Protein AF-L8GBB5-F1 (afdb_monomer_lite)

Radius of gyration: 52.65 Å; chains: 1; bounding box: 108×66×139 Å

Organism: Pseudogymnoascus destructans (strain ATCC MYA-4855 / 20631-21) (NCBI:txid658429)

pLDDT: mean 83.65, std 15.74, range [39.78, 98.44]

Foldseek 3Di:
DDDDDDDDDDDDDDDPDLVSVVVVLVVVVVPQPPPDDPVRSVVVVVVSVVVNVVSVVVVVVVVVVVVVVVVVVVVVVVVVVVVVCVPPDDDPDPVVVVVVVVVVVVVVVVVVVVVVVVVVVVVVVVVVVVVVVVVVVVVVVLVVLVVLVVVCVVVVHDDDPVSPDPVVVVVPPDD

Sequence (175 aa):
MPIPTLPIRVSTPKPTTFRGVEEGLQHWKQRVPEGFSSPSKQSYRNWLTGTEEVVVAGQLQELDLRTVRRQVEESKKRASRSRARLQFGGELSADRAHELRAEKADCLAQKLQAKEARIAHQAINRARKQLRRAGIEARKQERLRKKRVAFYTNASLPIPLEWEDPEASESEGEE

Structure (mmCIF, N/CA/C/O backbone):
data_AF-L8GBB5-F1
#
_entry.id   AF-L8GBB5-F1
#
loop_
_atom_site.group_PDB
_atom_site.id
_atom_site.type_symbol
_atom_site.label_atom_id
_atom_site.label_alt_id
_atom_site.label_comp_id
_atom_site.label_asym_id
_atom_site.label_entity_id
_atom_site.label_seq_id
_atom_site.pdbx_PDB_ins_code
_atom_site.Cartn_x
_atom_site.Cartn_y
_atom_site.Cartn_z
_atom_site.occupancy
_atom_site.B_iso_or_equiv
_atom_site.auth_seq_id
_atom_site.auth_comp_id
_atom_site.auth_asym_id
_atom_site.auth_atom_id
_atom_site.pdbx_PDB_model_num
ATOM 1 N N . MET A 1 1 ? -60.473 20.574 76.089 1.00 46.94 1 MET A N 1
ATOM 2 C CA . MET A 1 1 ? -59.373 21.310 75.430 1.00 46.94 1 MET A CA 1
ATOM 3 C C . MET A 1 1 ? -58.773 20.408 74.356 1.00 46.94 1 MET A C 1
ATOM 5 O O . MET A 1 1 ? -58.173 19.410 74.738 1.00 46.94 1 MET A O 1
ATOM 9 N N . PRO A 1 2 ? -58.984 20.654 73.050 1.00 43.25 2 PRO A N 1
ATOM 10 C CA . PRO A 1 2 ? -58.319 19.878 72.008 1.00 43.25 2 PRO A CA 1
ATOM 11 C C . PRO A 1 2 ? -56.880 20.382 71.809 1.00 43.25 2 PRO A C 1
ATOM 13 O O . PRO A 1 2 ? -56.626 21.585 71.798 1.00 43.25 2 PRO A O 1
ATOM 16 N N . ILE A 1 3 ? -55.943 19.442 71.701 1.00 52.84 3 ILE A N 1
ATOM 17 C CA . ILE A 1 3 ? -54.508 19.681 71.496 1.00 52.84 3 ILE A CA 1
ATOM 18 C C . ILE A 1 3 ? -54.286 20.066 70.023 1.00 52.84 3 ILE A C 1
ATOM 20 O O . ILE A 1 3 ? -54.821 19.379 69.150 1.00 52.84 3 ILE A O 1
ATOM 24 N N . PRO A 1 4 ? -53.504 21.114 69.704 1.00 47.75 4 PRO A N 1
ATOM 25 C CA . PRO A 1 4 ? -53.211 21.457 68.320 1.00 47.75 4 PRO A CA 1
ATOM 26 C C . PRO A 1 4 ? -52.262 20.412 67.717 1.00 47.75 4 PRO A C 1
ATOM 28 O O . PRO A 1 4 ? -51.098 20.300 68.102 1.00 47.75 4 PRO A O 1
ATOM 31 N N . THR A 1 5 ? -52.764 19.623 66.768 1.00 46.84 5 THR A N 1
ATOM 32 C CA . THR A 1 5 ? -51.958 18.691 65.975 1.00 46.84 5 THR A CA 1
ATOM 33 C C . THR A 1 5 ? -51.088 19.489 65.006 1.00 46.84 5 THR A C 1
ATOM 35 O O . THR A 1 5 ? -51.593 20.116 64.076 1.00 46.84 5 THR A O 1
ATOM 38 N N . LEU A 1 6 ? -49.772 19.492 65.225 1.00 52.81 6 LEU A N 1
ATOM 39 C CA . LEU A 1 6 ? -48.822 20.077 64.280 1.00 52.81 6 LEU A CA 1
ATOM 40 C C . LEU A 1 6 ? -48.816 19.250 62.981 1.00 52.81 6 LEU A C 1
ATOM 42 O O . LEU A 1 6 ? -48.754 18.019 63.054 1.00 52.81 6 LEU A O 1
ATOM 46 N N . PRO A 1 7 ? -48.855 19.881 61.792 1.00 46.72 7 PRO A N 1
ATOM 47 C CA . PRO A 1 7 ? -48.796 19.153 60.533 1.00 46.72 7 PRO A CA 1
ATOM 48 C C . PRO A 1 7 ? -47.443 18.445 60.410 1.00 46.72 7 PRO A C 1
ATOM 50 O O . PRO A 1 7 ? -46.385 19.081 60.416 1.00 46.72 7 PRO A O 1
ATOM 53 N N . ILE A 1 8 ? -47.486 17.117 60.294 1.00 49.31 8 ILE A N 1
ATOM 54 C CA . ILE A 1 8 ? -46.324 16.270 60.019 1.00 49.31 8 ILE A CA 1
ATOM 55 C C . ILE A 1 8 ? -45.733 16.723 58.681 1.00 49.31 8 ILE A C 1
ATOM 57 O O . ILE A 1 8 ? -46.332 16.535 57.621 1.00 49.31 8 ILE A O 1
ATOM 61 N N . ARG A 1 9 ? -44.555 17.354 58.719 1.00 49.50 9 ARG A N 1
ATOM 62 C CA . ARG A 1 9 ? -43.801 17.671 57.505 1.00 49.50 9 ARG A CA 1
ATOM 63 C C . ARG A 1 9 ? -43.273 16.367 56.924 1.00 49.50 9 ARG A C 1
ATOM 65 O O . ARG A 1 9 ? -42.378 15.746 57.490 1.00 49.50 9 ARG A O 1
ATOM 72 N N . VAL A 1 10 ? -43.843 15.957 55.797 1.00 52.38 10 VAL A N 1
ATOM 73 C CA . VAL A 1 10 ? -43.364 14.816 55.017 1.00 52.38 10 VAL A CA 1
ATOM 74 C C . VAL A 1 10 ? -41.943 15.141 54.546 1.00 52.38 10 VAL A C 1
ATOM 76 O O . VAL A 1 10 ? -41.736 16.108 53.812 1.00 52.38 10 VAL A O 1
ATOM 79 N N . SER A 1 11 ? -40.953 14.389 55.028 1.00 56.38 11 SER A N 1
ATOM 80 C CA . SER A 1 11 ? -39.561 14.528 54.590 1.00 56.38 11 SER A CA 1
ATOM 81 C C . SER A 1 11 ? -39.468 14.158 53.110 1.00 56.38 11 SER A C 1
ATOM 83 O O . SER A 1 11 ? -39.954 13.100 52.707 1.00 56.38 11 SER A O 1
ATOM 85 N N . THR A 1 12 ? -38.874 15.021 52.287 1.00 60.25 12 THR A N 1
ATOM 86 C CA . THR A 1 12 ? -38.641 14.713 50.871 1.00 60.25 12 THR A CA 1
ATOM 87 C C . THR A 1 12 ? -37.728 13.487 50.759 1.00 60.25 12 THR A C 1
ATOM 89 O O . THR A 1 12 ? -36.675 13.472 51.408 1.00 60.25 12 THR A O 1
ATOM 92 N N . PRO A 1 13 ? -38.085 12.465 49.960 1.00 71.81 13 PRO A N 1
ATOM 93 C CA . PRO A 1 13 ? -37.266 11.266 49.818 1.00 71.81 13 PRO A CA 1
ATOM 94 C C . PRO A 1 13 ? -35.892 11.609 49.227 1.00 71.81 13 PRO A C 1
ATOM 96 O O . PRO A 1 13 ? -35.769 12.499 48.385 1.00 71.81 13 PRO A O 1
ATOM 99 N N . LYS A 1 14 ? -34.850 10.888 49.664 1.00 82.69 14 LYS A N 1
ATOM 100 C CA . LYS A 1 14 ? -33.489 11.057 49.142 1.00 82.69 14 LYS A CA 1
ATOM 101 C C . LYS A 1 14 ? -33.484 10.746 47.637 1.00 82.69 14 LYS A C 1
ATOM 103 O O . LYS A 1 14 ? -33.865 9.633 47.268 1.00 82.69 14 LYS A O 1
ATOM 108 N N . PRO A 1 15 ? -33.040 11.670 46.772 1.00 83.88 15 PRO A N 1
ATOM 109 C CA . PRO A 1 15 ? -32.997 11.411 45.341 1.00 83.88 15 PRO A CA 1
ATOM 110 C C . PRO A 1 15 ? -31.974 10.310 45.021 1.00 83.88 15 PRO A C 1
ATOM 112 O O . PRO A 1 15 ? -30.862 10.302 45.549 1.00 83.88 15 PRO A O 1
ATOM 115 N N . THR A 1 16 ? -32.361 9.374 44.152 1.00 85.19 16 THR A N 1
ATOM 116 C CA . THR A 1 16 ? -31.523 8.255 43.671 1.00 85.19 16 THR A CA 1
ATOM 117 C C . THR A 1 16 ? -31.107 8.406 42.208 1.00 85.19 16 THR A C 1
ATOM 119 O O . THR A 1 16 ? -30.326 7.606 41.701 1.00 85.19 16 THR A O 1
ATOM 122 N N . THR A 1 17 ? -31.618 9.430 41.524 1.00 88.19 17 THR A N 1
ATOM 123 C CA . THR A 1 17 ? -31.313 9.746 40.126 1.00 88.19 17 THR A CA 1
ATOM 124 C C . THR A 1 17 ? -30.866 11.195 40.015 1.00 88.19 17 THR A C 1
ATOM 126 O O . THR A 1 17 ? -31.315 12.039 40.793 1.00 88.19 17 THR A O 1
ATOM 129 N N . PHE A 1 18 ? -30.019 11.502 39.030 1.00 88.88 18 PHE A N 1
ATOM 130 C CA . PHE A 1 18 ? -29.571 12.876 38.800 1.00 88.88 18 PHE A CA 1
ATOM 131 C C . PHE A 1 18 ? -30.743 13.838 38.556 1.00 88.88 18 PHE A C 1
ATOM 133 O O . PHE A 1 18 ? -30.779 14.908 39.151 1.00 88.88 18 PHE A O 1
ATOM 140 N N . ARG A 1 19 ? -31.758 13.410 37.795 1.00 88.19 19 ARG A N 1
ATOM 141 C CA . ARG A 1 19 ? -32.995 14.174 37.578 1.00 88.19 19 ARG A CA 1
ATOM 142 C C . ARG A 1 19 ? -33.714 14.516 38.889 1.00 88.19 19 ARG A C 1
ATOM 144 O O . ARG A 1 19 ? -34.150 15.644 39.077 1.00 88.19 19 ARG A O 1
ATOM 151 N N . GLY A 1 20 ? -33.803 13.563 39.819 1.00 88.56 20 GLY A N 1
ATOM 152 C CA . GLY A 1 20 ? -34.409 13.812 41.129 1.00 88.56 20 GLY A CA 1
ATOM 153 C C . GLY A 1 20 ? -33.616 14.815 41.976 1.00 88.56 20 GLY A C 1
ATOM 154 O O . GLY A 1 20 ? -34.205 15.564 42.753 1.00 88.56 20 GLY A O 1
ATOM 155 N N . VAL A 1 21 ? -32.287 14.861 41.819 1.00 89.88 21 VAL A N 1
ATOM 156 C CA . VAL A 1 21 ? -31.443 15.877 42.468 1.00 89.88 21 VAL A CA 1
ATOM 157 C C . VAL A 1 21 ? -31.698 17.256 41.857 1.00 89.88 21 VAL A C 1
ATOM 159 O O . VAL A 1 21 ? -31.874 18.213 42.604 1.00 89.88 21 VAL A O 1
ATOM 162 N N . GLU A 1 22 ? -31.772 17.364 40.530 1.00 89.88 22 GLU A N 1
ATOM 163 C CA . GLU A 1 22 ? -32.056 18.625 39.827 1.00 89.88 22 GLU A CA 1
ATOM 164 C C . GLU A 1 22 ? -33.427 19.195 40.197 1.00 89.88 22 GLU A C 1
ATOM 166 O O . GLU A 1 22 ? -33.532 20.364 40.563 1.00 89.88 22 GLU A O 1
ATOM 171 N N . GLU A 1 23 ? -34.473 18.365 40.178 1.00 88.12 23 GLU A N 1
ATOM 172 C CA . GLU A 1 23 ? -35.827 18.760 40.585 1.00 88.12 23 GLU A CA 1
ATOM 173 C C . GLU A 1 23 ? -35.844 19.251 42.045 1.00 88.12 23 GLU A C 1
ATOM 175 O O . GLU A 1 23 ? -36.460 20.274 42.360 1.00 88.12 23 GLU A O 1
ATOM 180 N N . GLY A 1 24 ? -35.093 18.583 42.928 1.00 88.19 24 GLY A N 1
ATOM 181 C CA . GLY A 1 24 ? -34.886 19.020 44.308 1.00 88.19 24 GLY A CA 1
ATOM 182 C C . GLY A 1 24 ? -34.155 20.362 44.409 1.00 88.19 24 GLY A C 1
ATOM 183 O O . GLY A 1 24 ? -34.591 21.245 45.147 1.00 88.19 24 GLY A O 1
ATOM 184 N N . LEU A 1 25 ? -33.074 20.559 43.651 1.00 88.62 25 LEU A N 1
ATOM 185 C CA . LEU A 1 25 ? -32.333 21.824 43.624 1.00 88.62 25 LEU A CA 1
ATOM 186 C C . LEU A 1 25 ? -33.210 22.978 43.126 1.00 88.62 25 LEU A C 1
ATOM 188 O O . LEU A 1 25 ? -33.195 24.053 43.726 1.00 88.62 25 LEU A O 1
ATOM 192 N N . GLN A 1 26 ? -34.025 22.756 42.093 1.00 86.31 26 GLN A N 1
ATOM 193 C CA . GLN A 1 26 ? -34.970 23.757 41.590 1.00 86.31 26 GLN A CA 1
ATOM 194 C C . GLN A 1 26 ? -36.052 24.097 42.622 1.00 86.31 26 GLN A C 1
ATOM 196 O O . GLN A 1 26 ? -36.372 25.272 42.817 1.00 86.31 26 GLN A O 1
ATOM 201 N N . HIS A 1 27 ? -36.561 23.095 43.347 1.00 86.19 27 HIS A N 1
ATOM 202 C CA . HIS A 1 27 ? -37.487 23.312 44.459 1.00 86.19 27 HIS A CA 1
ATOM 203 C C . HIS A 1 27 ? -36.876 24.207 45.550 1.00 86.19 27 HIS A C 1
ATOM 205 O O . HIS A 1 27 ? -37.518 25.143 46.029 1.00 86.19 27 HIS A O 1
ATOM 211 N N . TRP A 1 28 ? -35.621 23.951 45.927 1.00 83.75 28 TRP A N 1
ATOM 212 C CA . TRP A 1 28 ? -34.927 24.692 46.982 1.00 83.75 28 TRP A CA 1
ATOM 213 C C . TRP A 1 28 ? -34.467 26.091 46.555 1.00 83.75 28 TRP A C 1
ATOM 215 O O . TRP A 1 28 ? -34.496 27.014 47.370 1.00 83.75 28 TRP A O 1
ATOM 225 N N . LYS A 1 29 ? -34.151 26.302 45.272 1.00 84.25 29 LYS A N 1
ATOM 226 C CA . LYS A 1 29 ? -33.867 27.637 44.712 1.00 84.25 29 LYS A CA 1
ATOM 227 C C . LYS A 1 29 ? -35.024 28.618 44.911 1.00 84.25 29 LYS A C 1
ATOM 229 O O . LYS A 1 29 ? -34.786 29.789 45.200 1.00 84.25 29 LYS A O 1
ATOM 234 N N . GLN A 1 30 ? -36.265 28.142 44.803 1.00 81.50 30 GLN A N 1
ATOM 235 C CA . GLN A 1 30 ? -37.467 28.961 45.005 1.00 81.50 30 GLN A CA 1
ATOM 236 C C . GLN A 1 30 ? -37.734 29.275 46.488 1.00 81.50 30 GLN A C 1
ATOM 238 O O . GLN A 1 30 ? -38.522 30.165 46.798 1.00 81.50 30 GLN A O 1
ATOM 243 N N . ARG A 1 31 ? -37.074 28.570 47.416 1.00 80.31 31 ARG A N 1
ATOM 244 C CA . ARG A 1 31 ? -37.386 28.561 48.852 1.00 80.31 31 ARG A CA 1
ATOM 245 C C . ARG A 1 31 ? -36.220 29.044 49.718 1.00 80.31 31 ARG A C 1
ATOM 247 O O . ARG A 1 31 ? -35.831 28.392 50.685 1.00 80.31 31 ARG A O 1
ATOM 254 N N . VAL A 1 32 ? -35.669 30.214 49.390 1.00 74.50 32 VAL A N 1
ATOM 255 C CA . VAL A 1 32 ? -34.610 30.832 50.205 1.00 74.50 32 VAL A CA 1
ATOM 256 C C . VAL A 1 32 ? -35.155 31.137 51.609 1.00 74.50 32 VAL A C 1
ATOM 258 O O . VAL A 1 32 ? -36.151 31.854 51.713 1.00 74.50 32 VAL A O 1
ATOM 261 N N . PRO A 1 33 ? -34.525 30.650 52.694 1.00 77.06 33 PRO A N 1
ATOM 262 C CA . PRO A 1 33 ? -35.009 30.913 54.045 1.00 77.06 33 PRO A CA 1
ATOM 263 C C . PRO A 1 33 ? -35.045 32.417 54.356 1.00 77.06 33 PRO A C 1
ATOM 265 O O . PRO A 1 33 ? -34.029 33.112 54.258 1.00 77.06 33 PRO A O 1
ATOM 268 N N . GLU A 1 34 ? -36.214 32.928 54.749 1.00 73.81 34 GLU A N 1
ATOM 269 C CA . GLU A 1 34 ? -36.421 34.361 55.011 1.00 73.81 34 GLU A CA 1
ATOM 270 C C . GLU A 1 34 ? -35.517 34.883 56.138 1.00 73.81 34 GLU A C 1
ATOM 272 O O . GLU A 1 34 ? -34.975 35.985 56.022 1.00 73.81 34 GLU A O 1
ATOM 277 N N . GLY A 1 35 ? -35.264 34.048 57.153 1.00 75.94 35 GLY A N 1
ATOM 278 C CA . GLY A 1 35 ? -34.430 34.351 58.321 1.00 75.94 35 GLY A CA 1
ATOM 279 C C . GLY A 1 35 ? -32.915 34.361 58.083 1.00 75.94 35 GLY A C 1
ATOM 280 O O . GLY A 1 35 ? -32.157 34.560 59.028 1.00 75.94 35 GLY A O 1
ATOM 281 N N . PHE A 1 36 ? -32.438 34.136 56.855 1.00 81.88 36 PHE A N 1
ATOM 282 C CA . PHE A 1 36 ? -31.004 34.210 56.564 1.00 81.88 36 PHE A CA 1
ATOM 283 C C . PHE A 1 36 ? -30.530 35.663 56.433 1.00 81.88 36 PHE A C 1
ATOM 285 O O . PHE A 1 36 ? -31.156 36.491 55.765 1.00 81.88 36 PHE A O 1
ATOM 292 N N . SER A 1 37 ? -29.365 35.965 57.012 1.00 85.94 37 SER A N 1
ATOM 293 C CA . SER A 1 37 ? -28.661 37.222 56.748 1.00 85.94 37 SER A CA 1
ATOM 294 C C . SER A 1 37 ? -28.222 37.302 55.280 1.00 85.94 37 SER A C 1
ATOM 296 O O . SER A 1 37 ? -28.092 36.277 54.609 1.00 85.94 37 SER A O 1
ATOM 298 N N . SER A 1 38 ? -27.968 38.511 54.767 1.00 83.94 38 SER A N 1
ATOM 299 C CA . SER A 1 38 ? -27.539 38.707 53.370 1.00 83.94 38 SER A CA 1
ATOM 300 C C . SER A 1 38 ? -26.317 37.844 52.976 1.00 83.94 38 SER A C 1
ATOM 302 O O . SER A 1 38 ? -26.404 37.130 51.973 1.00 83.94 38 SER A O 1
ATOM 304 N N . PRO A 1 39 ? -25.240 37.756 53.791 1.00 88.44 39 PRO A N 1
ATOM 305 C CA . PRO A 1 39 ? -24.115 36.862 53.495 1.00 88.44 39 PRO A CA 1
ATOM 306 C C . PRO A 1 39 ? -24.502 35.377 53.469 1.00 88.44 39 PRO A C 1
ATOM 308 O O . PRO A 1 39 ? -24.031 34.622 52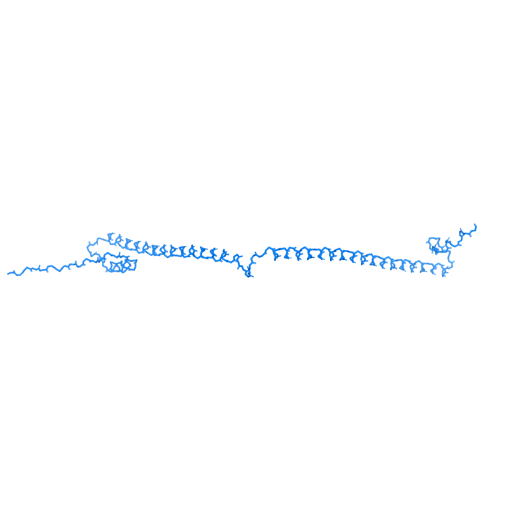.619 1.00 88.44 39 PRO A O 1
ATOM 311 N N . SER A 1 40 ? -25.405 34.955 54.357 1.00 84.75 40 SER A N 1
ATOM 312 C CA . SER A 1 40 ? -25.878 33.566 54.418 1.00 84.75 40 SER A CA 1
ATOM 313 C C . SER A 1 40 ? -26.759 33.212 53.218 1.00 84.75 40 SER A C 1
ATOM 315 O O . SER A 1 40 ? -26.637 32.119 52.668 1.00 84.75 40 SER A O 1
ATOM 317 N N . LYS A 1 41 ? -27.600 34.148 52.750 1.00 85.62 41 LYS A N 1
ATOM 318 C CA . LYS A 1 41 ? -28.383 33.999 51.510 1.00 85.62 41 LYS A CA 1
ATOM 319 C C . LYS A 1 41 ? -27.469 33.840 50.299 1.00 85.62 41 LYS A C 1
ATOM 321 O O . LYS A 1 41 ? -27.742 33.003 49.441 1.00 85.62 41 LYS A O 1
ATOM 326 N N . GLN A 1 42 ? -26.382 34.608 50.244 1.00 86.00 42 GLN A N 1
ATOM 327 C CA . GLN A 1 42 ? -25.407 34.507 49.163 1.00 86.00 42 GLN A CA 1
ATOM 328 C C . GLN A 1 42 ? -24.645 33.177 49.200 1.00 86.00 42 GLN A C 1
ATOM 330 O O . GLN A 1 42 ? -24.546 32.509 48.176 1.00 86.00 42 GLN A O 1
ATOM 335 N N . SER A 1 43 ? -24.176 32.754 50.377 1.00 88.19 43 SER A N 1
ATOM 336 C CA . SER A 1 43 ? -23.510 31.457 50.559 1.00 88.19 43 SER A CA 1
ATOM 337 C C . SER A 1 43 ? -24.415 30.287 50.149 1.00 88.19 43 SER A C 1
ATOM 339 O O . SER A 1 43 ? -24.002 29.409 49.393 1.00 88.19 43 SER A O 1
ATOM 341 N N . TYR A 1 44 ? -25.690 30.325 50.550 1.00 89.12 44 TYR A N 1
ATOM 342 C CA . TYR A 1 44 ? -26.687 29.324 50.172 1.00 89.12 44 TYR A CA 1
ATOM 343 C C . TYR A 1 44 ? -26.919 29.254 48.656 1.00 89.12 44 TYR A C 1
ATOM 345 O O . TYR A 1 44 ? -26.949 28.167 48.083 1.00 89.12 44 TYR A O 1
ATOM 353 N N . ARG A 1 45 ? -27.041 30.409 47.988 1.00 86.06 45 ARG A N 1
ATOM 354 C CA . ARG A 1 45 ? -27.179 30.467 46.525 1.00 86.06 45 ARG A CA 1
ATOM 355 C C . ARG A 1 45 ? -25.944 29.923 45.817 1.00 86.06 45 ARG A C 1
ATOM 357 O O . ARG A 1 45 ? -26.093 29.117 44.908 1.00 86.06 45 ARG A O 1
ATOM 364 N N . ASN A 1 46 ? -24.749 30.308 46.265 1.00 90.75 46 ASN A N 1
ATOM 365 C CA . ASN A 1 46 ? -23.497 29.801 45.705 1.00 90.75 46 ASN A CA 1
ATOM 366 C C . ASN A 1 46 ? -23.401 28.274 45.849 1.00 90.75 46 ASN A C 1
ATOM 368 O O . ASN A 1 46 ? -23.021 27.595 44.900 1.00 90.75 46 ASN A O 1
ATOM 372 N N . TRP A 1 47 ? -23.796 27.726 47.003 1.00 91.50 47 TRP A N 1
ATOM 373 C CA . TRP A 1 47 ? -23.831 26.280 47.222 1.00 91.50 47 TRP A CA 1
ATOM 374 C C . TRP A 1 47 ? -24.832 25.572 46.299 1.00 91.50 47 TRP A C 1
ATOM 376 O O . TRP A 1 47 ? -24.493 24.547 45.709 1.00 91.50 47 TRP A O 1
ATOM 386 N N . LEU A 1 48 ? -26.039 26.124 46.123 1.00 90.88 48 LEU A N 1
ATOM 387 C CA . LEU A 1 48 ? -27.040 25.560 45.210 1.00 90.88 48 LEU A CA 1
ATOM 388 C C . LEU A 1 48 ? -26.548 25.540 43.758 1.00 90.88 48 LEU A C 1
ATOM 390 O O . LEU A 1 48 ? -26.683 24.515 43.093 1.00 90.88 48 LEU A O 1
ATOM 394 N N . THR A 1 49 ? -25.964 26.641 43.282 1.00 89.12 49 THR A N 1
ATOM 395 C CA . THR A 1 49 ? -25.410 26.730 41.923 1.00 89.12 49 THR A CA 1
ATOM 396 C C . THR A 1 49 ? -24.232 25.774 41.741 1.00 89.12 49 THR A C 1
ATOM 398 O O . THR A 1 49 ? -24.221 25.000 40.792 1.00 89.12 49 THR A O 1
ATOM 401 N N . GLY A 1 50 ? -23.288 25.736 42.688 1.00 92.25 50 GLY A N 1
ATOM 402 C CA . GLY A 1 50 ? -22.157 24.807 42.615 1.00 92.25 50 GLY A CA 1
ATOM 403 C C . GLY A 1 50 ? -22.590 23.337 42.659 1.00 92.25 50 GLY A C 1
ATOM 404 O O . GLY A 1 50 ? -22.012 22.494 41.981 1.00 92.25 50 GLY A O 1
ATOM 405 N N . THR A 1 51 ? -23.649 23.012 43.407 1.00 92.56 51 THR A N 1
ATOM 406 C CA . THR A 1 51 ? -24.194 21.645 43.437 1.00 92.56 51 THR A CA 1
ATOM 407 C C . THR A 1 51 ? -24.845 21.269 42.104 1.00 92.56 51 THR A C 1
ATOM 409 O O . THR A 1 51 ? -24.689 20.138 41.655 1.00 92.56 51 THR A O 1
ATOM 412 N N . GLU A 1 52 ? -25.537 22.202 41.446 1.00 91.25 52 GLU A N 1
ATOM 413 C CA . GLU A 1 52 ? -26.096 21.994 40.104 1.00 91.25 52 GLU A CA 1
ATOM 414 C C . GLU A 1 52 ? -24.993 21.726 39.071 1.00 91.25 52 GLU A C 1
ATOM 416 O O . GLU A 1 52 ? -25.079 20.754 38.323 1.00 91.25 52 GLU A O 1
ATOM 421 N N . GLU A 1 53 ? -23.914 22.513 39.089 1.00 92.94 53 GLU A N 1
ATOM 422 C CA . GLU A 1 53 ? -22.755 22.311 38.210 1.00 92.94 53 GLU A CA 1
ATOM 423 C C . GLU A 1 53 ? -22.114 20.928 38.407 1.00 92.94 53 GLU A C 1
ATOM 425 O O . GLU A 1 53 ? -21.846 20.215 37.437 1.00 92.94 53 GLU A O 1
ATOM 430 N N . VAL A 1 54 ? -21.921 20.507 39.662 1.00 94.19 54 VAL A N 1
ATOM 431 C CA . VAL A 1 54 ? -21.364 19.184 39.992 1.00 94.19 54 VAL A CA 1
ATOM 432 C C . VAL A 1 54 ? -22.292 18.051 39.542 1.00 94.19 54 VAL A C 1
ATOM 434 O O . VAL A 1 54 ? -21.817 17.019 39.065 1.00 94.19 54 VAL A O 1
ATOM 437 N N . VAL A 1 55 ? -23.609 18.227 39.660 1.00 94.25 55 VAL A N 1
ATOM 438 C CA . VAL A 1 55 ? -24.608 17.245 39.209 1.00 94.25 55 VAL A CA 1
ATOM 439 C C . VAL A 1 55 ? -24.568 17.074 37.692 1.00 94.25 55 VAL A C 1
ATOM 441 O O . VAL A 1 55 ? -24.510 15.938 37.217 1.00 94.25 55 VAL A O 1
ATOM 444 N N . VAL A 1 56 ? -24.520 18.174 36.937 1.00 92.56 56 VAL A N 1
ATOM 445 C CA . VAL A 1 56 ? -24.398 18.144 35.470 1.00 92.56 56 VAL A CA 1
ATOM 446 C C . VAL A 1 56 ? -23.077 17.495 35.046 1.00 92.56 56 VAL A C 1
ATOM 448 O O . VAL A 1 56 ? -23.061 16.633 34.164 1.00 92.56 56 VAL A O 1
ATOM 451 N N . ALA A 1 57 ? -21.969 17.834 35.711 1.00 94.06 57 ALA A N 1
ATOM 452 C CA . ALA A 1 57 ? -20.679 17.196 35.458 1.00 94.06 57 ALA A CA 1
ATOM 453 C C . ALA A 1 57 ? -20.723 15.679 35.734 1.00 94.06 57 ALA A C 1
ATOM 455 O O . ALA A 1 57 ? -20.183 14.890 34.958 1.00 94.06 57 ALA A O 1
ATOM 456 N N . GLY A 1 58 ? -21.413 15.256 36.798 1.00 94.44 58 GLY A N 1
ATOM 457 C CA . GLY A 1 58 ? -21.617 13.844 37.126 1.00 94.44 58 GLY A CA 1
ATOM 458 C C . GLY A 1 58 ? -22.437 13.088 36.075 1.00 94.44 58 GLY A C 1
ATOM 459 O O . GLY A 1 58 ? -22.085 11.962 35.720 1.00 94.44 58 GLY A O 1
ATOM 460 N N . GLN A 1 59 ? -23.486 13.709 35.521 1.00 93.62 59 GLN A N 1
ATOM 461 C CA . GLN A 1 59 ? -24.259 13.126 34.417 1.00 93.62 59 GLN A CA 1
ATOM 462 C C . GLN A 1 59 ? -23.393 12.911 33.172 1.00 93.62 59 GLN A C 1
ATOM 464 O O . GLN A 1 59 ? -23.450 11.844 32.555 1.00 93.62 59 GLN A O 1
ATOM 469 N N . LEU A 1 60 ? -22.570 13.903 32.817 1.00 95.38 60 LEU A N 1
ATOM 470 C CA . LEU A 1 60 ? -21.654 13.805 31.683 1.00 95.38 60 LEU A CA 1
ATOM 471 C C . LEU A 1 60 ? -20.661 12.650 31.872 1.00 95.38 60 LEU A C 1
ATOM 473 O O . LEU A 1 60 ? -20.514 11.816 30.980 1.00 95.38 60 LEU A O 1
ATOM 477 N N . GLN A 1 61 ? -20.068 12.529 33.063 1.00 95.38 61 GLN A N 1
ATOM 478 C CA . GLN A 1 61 ? -19.175 11.415 33.391 1.00 95.38 61 GLN A CA 1
ATOM 479 C C . GLN A 1 61 ? -19.869 10.050 33.265 1.00 95.38 61 GLN A C 1
ATOM 481 O O . GLN A 1 61 ? -19.271 9.094 32.768 1.00 95.38 61 GLN A O 1
ATOM 486 N N . GLU A 1 62 ? -21.137 9.927 33.672 1.00 95.44 62 GLU A N 1
ATOM 487 C CA . GLU A 1 62 ? -21.881 8.673 33.510 1.00 95.44 62 GLU A CA 1
ATOM 488 C C . GLU A 1 62 ? -22.105 8.324 32.026 1.00 95.44 62 GLU A C 1
ATOM 490 O O . GLU A 1 62 ? -21.980 7.157 31.629 1.00 95.44 62 GLU A O 1
ATOM 495 N N . LEU A 1 63 ? -22.396 9.321 31.186 1.00 95.56 63 LEU A N 1
ATOM 496 C CA . LEU A 1 63 ? -22.534 9.142 29.738 1.00 95.56 63 LEU A CA 1
ATOM 497 C C . LEU A 1 63 ? -21.211 8.736 29.080 1.00 95.56 63 LEU A C 1
ATOM 499 O O . LEU A 1 63 ? -21.198 7.817 28.251 1.00 95.56 63 LEU A O 1
ATOM 503 N N . ASP A 1 64 ? -20.102 9.345 29.487 1.00 96.06 64 ASP A N 1
ATOM 504 C CA . ASP A 1 64 ? -18.766 8.992 29.005 1.00 96.06 64 ASP A CA 1
ATOM 505 C C . ASP A 1 64 ? -18.415 7.550 29.374 1.00 96.06 64 ASP A C 1
ATOM 507 O O . ASP A 1 64 ? -18.025 6.758 28.511 1.00 96.06 64 ASP A O 1
ATOM 511 N N . LEU A 1 65 ? -18.660 7.145 30.625 1.00 96.88 65 LEU A N 1
ATOM 512 C CA . LEU A 1 65 ? -18.446 5.766 31.072 1.00 96.88 65 LEU A CA 1
ATOM 513 C C . LEU A 1 65 ? -19.270 4.761 30.258 1.00 96.88 65 LEU A C 1
ATOM 515 O O . LEU A 1 65 ? -18.763 3.699 29.879 1.00 96.88 65 LEU A O 1
ATOM 519 N N . ARG A 1 66 ? -20.535 5.075 29.956 1.00 96.44 66 ARG A N 1
ATOM 520 C CA . ARG A 1 66 ? -21.392 4.230 29.104 1.00 96.44 66 ARG A CA 1
ATOM 521 C C . ARG A 1 66 ? -20.852 4.136 27.677 1.00 96.44 66 ARG A C 1
ATOM 523 O O . ARG A 1 66 ? -20.875 3.052 27.089 1.00 96.44 66 ARG A O 1
ATOM 530 N N . THR A 1 67 ? -20.348 5.240 27.136 1.00 97.00 67 THR A N 1
ATOM 531 C CA . THR A 1 67 ? -19.775 5.304 25.786 1.00 97.00 67 THR A CA 1
ATOM 532 C C . THR A 1 67 ? -18.493 4.483 25.692 1.00 97.00 67 THR A C 1
ATOM 534 O O . THR A 1 67 ? -18.379 3.632 24.809 1.00 97.00 67 THR A O 1
ATOM 537 N N . VAL A 1 68 ? -17.575 4.640 26.650 1.00 97.12 68 VAL A N 1
ATOM 538 C CA . VAL A 1 68 ? -16.331 3.859 26.730 1.00 97.12 68 VAL A CA 1
ATOM 539 C C . VAL A 1 68 ? -16.634 2.366 26.866 1.00 97.12 68 VAL A C 1
ATOM 541 O O . VAL A 1 68 ? -16.089 1.553 26.118 1.00 97.12 68 VAL A O 1
ATOM 544 N N . ARG A 1 69 ? -17.561 1.980 27.754 1.00 96.81 69 ARG A N 1
ATOM 545 C CA . ARG A 1 69 ? -17.984 0.575 27.897 1.00 96.81 69 ARG A CA 1
ATOM 546 C C . ARG A 1 69 ? -18.525 0.007 26.587 1.00 96.81 69 ARG A C 1
ATOM 548 O O . ARG A 1 69 ? -18.161 -1.105 26.209 1.00 96.81 69 ARG A O 1
ATOM 555 N N . ARG A 1 70 ? -19.350 0.770 25.863 1.00 96.50 70 ARG A N 1
ATOM 556 C CA . ARG A 1 70 ? -19.875 0.356 24.555 1.00 96.50 70 ARG A CA 1
ATOM 557 C C . ARG A 1 70 ? -18.759 0.165 23.533 1.00 96.50 70 ARG A C 1
ATOM 559 O O . ARG A 1 70 ? -18.745 -0.859 22.859 1.00 96.50 70 ARG A O 1
ATOM 566 N N . GLN A 1 71 ? -17.813 1.098 23.445 1.00 95.62 71 GLN A N 1
ATOM 567 C CA . GLN A 1 71 ? -16.675 0.992 22.529 1.00 95.62 71 GLN A CA 1
ATOM 568 C C . GLN A 1 71 ? -15.811 -0.240 22.822 1.00 95.62 71 GLN A C 1
ATOM 570 O O . GLN A 1 71 ? -15.405 -0.938 21.894 1.00 95.62 71 GLN A O 1
ATOM 575 N N . VAL A 1 72 ? -15.569 -0.545 24.099 1.00 95.81 72 VAL A N 1
ATOM 576 C CA . VAL A 1 72 ? -14.840 -1.752 24.516 1.00 95.81 72 VAL A CA 1
ATOM 577 C C . VAL A 1 72 ? -15.597 -3.024 24.122 1.00 95.81 72 VAL A C 1
ATOM 579 O O . VAL A 1 72 ? -15.002 -3.973 23.615 1.00 95.81 72 VAL A O 1
ATOM 582 N N . GLU A 1 73 ? -16.915 -3.063 24.303 1.00 95.38 73 GLU A N 1
ATOM 583 C CA . GLU A 1 73 ? -17.716 -4.219 23.888 1.00 95.38 73 GLU A CA 1
ATOM 584 C C . GLU A 1 73 ? -17.788 -4.366 22.363 1.00 95.38 73 GLU A C 1
ATOM 586 O O . GLU A 1 73 ? -17.690 -5.470 21.823 1.00 95.38 73 GLU A O 1
ATOM 591 N N . GLU A 1 74 ? -17.898 -3.260 21.633 1.00 93.38 74 GLU A N 1
ATOM 592 C CA . GLU A 1 74 ? -17.836 -3.268 20.175 1.00 93.38 74 GLU A CA 1
ATOM 593 C C . GLU A 1 74 ? -16.469 -3.706 19.655 1.00 93.38 74 GLU A C 1
ATOM 595 O O . GLU A 1 74 ? -16.412 -4.473 18.694 1.00 93.38 74 GLU A O 1
ATOM 600 N N . SER A 1 75 ? -15.370 -3.274 20.276 1.00 89.38 75 SER A N 1
ATOM 601 C CA . SER A 1 75 ? -14.021 -3.669 19.865 1.00 89.38 75 SER A CA 1
ATOM 602 C C . SER A 1 75 ? -13.792 -5.165 20.085 1.00 89.38 75 SER A C 1
ATOM 604 O O . SER A 1 75 ? -13.335 -5.848 19.167 1.00 89.38 75 SER A O 1
ATOM 606 N N . LYS A 1 76 ? -14.230 -5.714 21.227 1.00 89.88 76 LYS A N 1
ATOM 607 C CA . LYS A 1 76 ? -14.245 -7.163 21.487 1.00 89.88 76 LYS A CA 1
ATOM 608 C C . LYS A 1 76 ? -15.068 -7.915 20.441 1.00 89.88 76 LYS A C 1
ATOM 610 O O . LYS A 1 76 ? -14.595 -8.906 19.880 1.00 89.88 76 LYS A O 1
ATOM 615 N N . LYS A 1 77 ? -16.274 -7.430 20.116 1.00 88.50 77 LYS A N 1
ATOM 616 C CA . LYS A 1 77 ? -17.131 -8.026 19.074 1.00 88.50 77 LYS A CA 1
ATOM 617 C C . LYS A 1 77 ? -16.483 -7.962 17.692 1.00 88.50 77 LYS A C 1
ATOM 619 O O . LYS A 1 77 ? -16.548 -8.943 16.956 1.00 88.50 77 LYS A O 1
ATOM 624 N N . ARG A 1 78 ? -15.844 -6.847 17.324 1.00 83.50 78 ARG A N 1
ATOM 625 C CA . ARG A 1 78 ? -15.113 -6.698 16.051 1.00 83.50 78 ARG A CA 1
ATOM 626 C C . ARG A 1 78 ? -13.916 -7.642 15.982 1.00 83.50 78 ARG A C 1
ATOM 628 O O . ARG A 1 78 ? -13.751 -8.307 14.965 1.00 83.50 78 ARG A O 1
ATOM 635 N N . ALA A 1 79 ? -13.132 -7.752 17.052 1.00 79.31 79 ALA A N 1
ATOM 636 C CA . ALA A 1 79 ? -12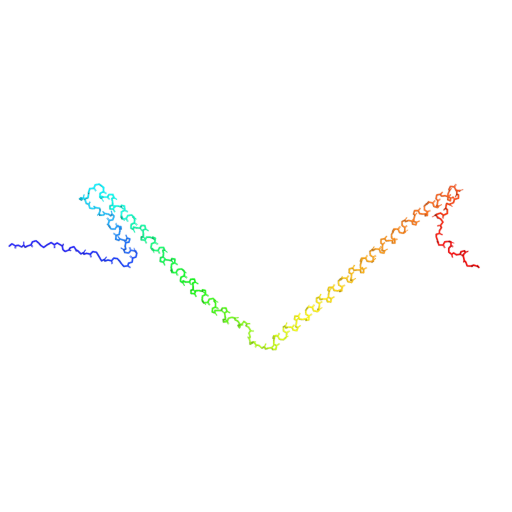.009 -8.682 17.132 1.00 79.31 79 ALA A CA 1
ATOM 637 C C . ALA A 1 79 ? -12.475 -10.142 17.008 1.00 79.31 79 ALA A C 1
ATOM 639 O O . ALA A 1 79 ? -11.910 -10.900 16.224 1.00 79.31 79 ALA A O 1
ATOM 640 N N . SER A 1 80 ? -13.550 -10.514 17.710 1.00 75.56 80 SER A N 1
ATOM 641 C CA . SER A 1 80 ? -14.173 -11.837 17.597 1.00 75.56 80 SER A CA 1
ATOM 642 C C . SER A 1 80 ? -14.675 -12.116 16.175 1.00 75.56 80 SER A C 1
ATOM 644 O O . SER A 1 80 ? -14.317 -13.131 15.586 1.00 75.56 80 SER A O 1
ATOM 646 N N . ARG A 1 81 ? -15.402 -11.174 15.556 1.00 72.81 81 ARG A N 1
ATOM 647 C CA . ARG A 1 81 ? -15.860 -11.287 14.159 1.00 72.81 81 ARG A CA 1
ATOM 648 C C . ARG A 1 81 ? -14.706 -11.378 13.163 1.00 72.81 81 ARG A C 1
ATOM 650 O O . ARG A 1 81 ? -14.813 -12.125 12.205 1.00 72.81 81 ARG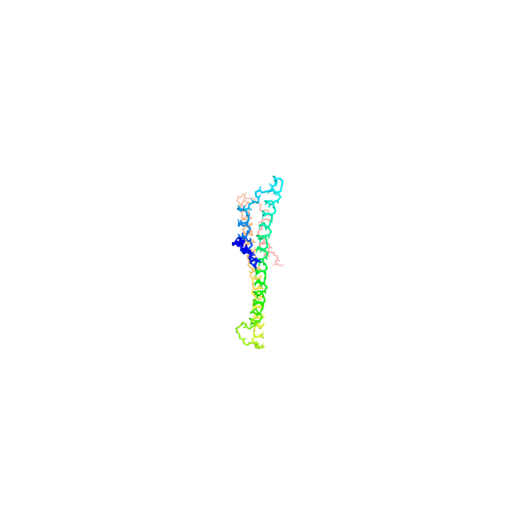 A O 1
ATOM 657 N N . SER A 1 82 ? -13.621 -10.633 13.366 1.00 67.62 82 SER A N 1
ATOM 658 C CA . SER A 1 82 ? -12.424 -10.692 12.517 1.00 67.62 82 SER A CA 1
ATOM 659 C C . SER A 1 82 ? -11.734 -12.056 12.612 1.00 67.62 82 SER A C 1
ATOM 661 O O . SER A 1 82 ? -11.408 -12.657 11.594 1.00 67.62 82 SER A O 1
ATOM 663 N N . ARG A 1 83 ? -11.605 -12.602 13.829 1.00 63.78 83 ARG A N 1
ATOM 664 C CA . ARG A 1 83 ? -11.071 -13.954 14.055 1.00 63.78 83 ARG A CA 1
ATOM 665 C C . ARG A 1 83 ? -11.976 -15.038 13.470 1.00 63.78 83 ARG A C 1
ATOM 667 O O . ARG A 1 83 ? -11.471 -15.943 12.822 1.00 63.78 83 ARG A O 1
ATOM 674 N N . ALA A 1 84 ? -13.295 -14.907 13.610 1.00 60.00 84 ALA A N 1
ATOM 675 C CA . ALA A 1 84 ? -14.260 -15.785 12.944 1.00 60.00 84 ALA A CA 1
ATOM 676 C C . ALA A 1 84 ? -14.183 -15.679 11.406 1.00 60.00 84 ALA A C 1
ATOM 678 O O . ALA A 1 84 ? -14.447 -16.644 10.700 1.00 60.00 84 ALA A O 1
ATOM 679 N N . ARG A 1 85 ? -13.771 -14.518 10.879 1.00 57.09 85 ARG A N 1
ATOM 680 C CA . ARG A 1 85 ? -13.557 -14.261 9.446 1.00 57.09 85 ARG A CA 1
ATOM 681 C C . ARG A 1 85 ? -12.204 -14.731 8.906 1.00 57.09 85 ARG A C 1
ATOM 683 O O . ARG A 1 85 ? -11.991 -14.579 7.707 1.00 57.09 85 ARG A O 1
ATOM 690 N N . LEU A 1 86 ? -11.322 -15.337 9.713 1.00 56.03 86 LEU A N 1
ATOM 691 C CA . LEU A 1 86 ? -10.153 -16.058 9.173 1.00 56.03 86 LEU A CA 1
ATOM 692 C C . LEU A 1 86 ? -10.567 -17.178 8.203 1.00 56.03 86 LEU A C 1
ATOM 694 O O . LEU A 1 86 ? -9.760 -17.617 7.392 1.00 56.03 86 LEU A O 1
ATOM 698 N N . GLN A 1 87 ? -11.839 -17.575 8.231 1.00 56.09 87 GLN A N 1
ATOM 699 C CA . GLN A 1 87 ? -12.475 -18.425 7.239 1.00 56.09 87 GLN A CA 1
ATOM 700 C C . GLN A 1 87 ? -13.311 -17.587 6.252 1.00 56.09 87 GLN A C 1
ATOM 702 O O . GLN A 1 87 ? -14.537 -17.673 6.211 1.00 56.09 87 GLN A O 1
ATOM 707 N N . PHE A 1 88 ? -12.672 -16.725 5.458 1.00 46.88 88 PHE A N 1
ATOM 708 C CA . PHE A 1 88 ? -13.360 -16.071 4.341 1.00 46.88 88 PHE A CA 1
ATOM 709 C C . PHE A 1 88 ? -13.346 -17.015 3.125 1.00 46.88 88 PHE A C 1
ATOM 711 O O . PHE A 1 88 ? -12.350 -17.105 2.415 1.00 46.88 88 PHE A O 1
ATOM 718 N N . GLY A 1 89 ? -14.455 -17.722 2.879 1.00 62.38 89 GLY A N 1
ATOM 719 C CA . GLY A 1 89 ? -14.752 -18.303 1.560 1.00 62.38 89 GLY A CA 1
ATOM 720 C C . GLY A 1 89 ? -14.166 -19.683 1.220 1.00 62.38 89 GLY A C 1
ATOM 721 O O . GLY A 1 89 ? -13.880 -19.933 0.047 1.00 62.38 89 GLY A O 1
ATOM 722 N N . GLY A 1 90 ? -13.994 -20.584 2.193 1.00 62.78 90 GLY A N 1
ATOM 723 C CA . GLY A 1 90 ? -13.764 -22.012 1.919 1.00 62.78 90 GLY A CA 1
ATOM 724 C C . GLY A 1 90 ? -12.937 -22.747 2.973 1.00 62.78 90 GLY A C 1
ATOM 725 O O . GLY A 1 90 ? -12.434 -22.139 3.918 1.00 62.78 90 GLY A O 1
ATOM 726 N N . GLU A 1 91 ? -12.805 -24.064 2.806 1.00 73.00 91 GLU A N 1
ATOM 727 C CA . GLU A 1 91 ? -11.872 -24.885 3.584 1.00 73.00 91 GLU A CA 1
ATOM 728 C C . GLU A 1 91 ? -10.423 -24.457 3.309 1.00 73.00 91 GLU A C 1
ATOM 730 O O . GLU A 1 91 ? -10.030 -24.194 2.168 1.00 73.00 91 GLU A O 1
ATOM 735 N N . LEU A 1 92 ? -9.619 -24.382 4.372 1.00 67.69 92 LEU A N 1
ATOM 736 C CA . LEU A 1 92 ? -8.169 -24.215 4.291 1.00 67.69 92 LEU A CA 1
ATOM 737 C C . LEU A 1 92 ? -7.555 -25.526 3.780 1.00 67.69 92 LEU A C 1
ATOM 739 O O . LEU A 1 92 ? -7.068 -26.334 4.564 1.00 67.69 92 LEU A O 1
ATOM 743 N N . SER A 1 93 ? -7.606 -25.742 2.464 1.00 79.50 93 SER A N 1
ATOM 744 C CA . SER A 1 93 ? -6.900 -26.849 1.816 1.00 79.50 93 SER A CA 1
ATOM 745 C C . SER A 1 93 ? -5.454 -26.455 1.512 1.00 79.50 93 SER A C 1
ATOM 747 O O . SER A 1 93 ? -5.188 -25.370 0.981 1.00 79.50 93 SER A O 1
ATOM 749 N N . ALA A 1 94 ? -4.517 -27.345 1.843 1.00 81.56 94 ALA A N 1
ATOM 750 C CA . ALA A 1 94 ? -3.106 -27.189 1.506 1.00 81.56 94 ALA A CA 1
ATOM 751 C C . ALA A 1 94 ? -2.908 -27.064 -0.014 1.00 81.56 94 ALA A C 1
ATOM 753 O O . ALA A 1 94 ? -2.109 -26.240 -0.456 1.00 81.56 94 ALA A O 1
ATOM 754 N N . ASP A 1 95 ? -3.701 -27.791 -0.804 1.00 84.81 95 ASP A N 1
ATOM 755 C CA . ASP A 1 95 ? -3.617 -27.805 -2.267 1.00 84.81 95 ASP A CA 1
ATOM 756 C C . ASP A 1 95 ? -3.865 -26.413 -2.851 1.00 84.81 95 ASP A C 1
ATOM 758 O O . ASP A 1 95 ? -3.043 -25.887 -3.599 1.00 84.81 95 ASP A O 1
ATOM 762 N N . ARG A 1 96 ? -4.919 -25.734 -2.382 1.00 82.75 96 ARG A N 1
ATOM 763 C CA . ARG A 1 96 ? -5.240 -24.359 -2.793 1.00 82.75 96 ARG A CA 1
ATOM 764 C C . ARG A 1 96 ? -4.123 -23.372 -2.442 1.00 82.75 96 ARG A C 1
ATOM 766 O O . ARG A 1 96 ? -3.877 -22.409 -3.165 1.00 82.75 96 ARG A O 1
ATOM 773 N N . ALA A 1 97 ? -3.424 -23.586 -1.326 1.00 83.69 97 ALA A N 1
ATOM 774 C CA . ALA A 1 97 ? -2.277 -22.758 -0.959 1.00 83.69 97 ALA A CA 1
ATOM 775 C C . ALA A 1 97 ? -1.068 -23.006 -1.878 1.00 83.69 97 ALA A C 1
ATOM 777 O O . ALA A 1 97 ? -0.320 -22.068 -2.168 1.00 83.69 97 ALA A O 1
ATOM 778 N N . HIS A 1 98 ? -0.875 -24.243 -2.339 1.00 88.50 98 HIS A N 1
ATOM 779 C CA . HIS A 1 98 ? 0.150 -24.587 -3.320 1.00 88.50 98 HIS A CA 1
ATOM 780 C C . HIS A 1 98 ? -0.166 -24.009 -4.706 1.00 88.50 98 HIS A C 1
ATOM 782 O O . HIS A 1 98 ? 0.721 -23.401 -5.304 1.00 88.50 98 HIS A O 1
ATOM 788 N N . GLU A 1 99 ? -1.417 -24.088 -5.162 1.00 89.75 99 GLU A N 1
ATOM 789 C CA . GLU A 1 99 ? -1.883 -23.476 -6.417 1.00 89.75 99 GLU A CA 1
ATOM 790 C C . GLU A 1 99 ? -1.615 -21.968 -6.442 1.00 89.75 99 GLU A C 1
ATOM 792 O O . GLU A 1 99 ? -0.938 -21.468 -7.337 1.00 89.75 99 GLU A O 1
ATOM 797 N N . LEU A 1 100 ? -2.019 -21.242 -5.395 1.00 89.44 100 LEU A N 1
ATOM 798 C CA . LEU A 1 100 ? -1.781 -19.797 -5.300 1.00 89.44 100 LEU A CA 1
ATOM 799 C C . LEU A 1 100 ? -0.288 -19.433 -5.305 1.00 89.44 100 LEU A C 1
ATOM 801 O O . LEU A 1 100 ? 0.103 -18.361 -5.776 1.00 89.44 100 LEU A O 1
ATOM 805 N N . ARG A 1 101 ? 0.573 -20.300 -4.757 1.00 92.44 101 ARG A N 1
ATOM 806 C CA . ARG A 1 101 ? 2.030 -20.107 -4.815 1.00 92.44 101 ARG A CA 1
ATOM 807 C C . ARG A 1 101 ? 2.561 -20.325 -6.228 1.00 92.44 101 ARG A C 1
ATOM 809 O O . ARG A 1 101 ? 3.402 -19.535 -6.655 1.00 92.44 101 ARG A O 1
ATOM 816 N N . ALA A 1 102 ? 2.070 -21.346 -6.927 1.00 94.81 102 ALA A N 1
ATOM 817 C CA . ALA A 1 102 ? 2.433 -21.629 -8.311 1.00 94.81 102 ALA A CA 1
ATOM 818 C C . ALA A 1 102 ? 2.002 -20.485 -9.240 1.00 94.81 102 ALA A C 1
ATOM 820 O O . ALA A 1 102 ? 2.852 -19.891 -9.898 1.00 94.81 102 ALA A O 1
ATOM 821 N N . GLU A 1 103 ? 0.741 -20.049 -9.173 1.00 95.12 103 GLU A N 1
ATOM 822 C CA . GLU A 1 103 ? 0.228 -18.914 -9.957 1.00 95.12 103 GLU A CA 1
ATOM 823 C C . GLU A 1 103 ? 1.048 -17.638 -9.735 1.00 95.12 103 GLU A C 1
ATOM 825 O O . GLU A 1 103 ? 1.354 -16.881 -10.662 1.00 95.12 103 GLU A O 1
ATOM 830 N N . LYS A 1 104 ? 1.441 -17.387 -8.481 1.00 97.38 104 LYS A N 1
ATOM 831 C CA . LYS A 1 104 ? 2.285 -16.242 -8.146 1.00 97.38 104 LYS A CA 1
ATOM 832 C C . LYS A 1 104 ? 3.679 -16.373 -8.759 1.00 97.38 104 LYS A C 1
ATOM 834 O O . LYS A 1 104 ? 4.210 -15.368 -9.234 1.00 97.38 104 LYS A O 1
ATOM 839 N N . ALA A 1 105 ? 4.270 -17.566 -8.741 1.00 97.12 105 ALA A N 1
ATOM 840 C CA . ALA A 1 105 ? 5.563 -17.824 -9.364 1.00 97.12 105 ALA A CA 1
ATOM 841 C C . ALA A 1 105 ? 5.494 -17.628 -10.887 1.00 97.12 105 ALA A C 1
ATOM 843 O O . ALA A 1 105 ? 6.325 -16.904 -11.439 1.00 97.12 105 ALA A O 1
ATOM 844 N N . ASP A 1 106 ? 4.452 -18.146 -11.537 1.00 97.19 106 ASP A N 1
ATOM 845 C CA . ASP A 1 106 ? 4.236 -18.004 -12.979 1.00 97.19 106 ASP A CA 1
ATOM 846 C C . ASP A 1 106 ? 4.046 -16.538 -13.377 1.00 97.19 106 ASP A C 1
ATOM 848 O O . ASP A 1 106 ? 4.683 -16.036 -14.306 1.00 97.19 106 ASP A O 1
ATOM 852 N N . CYS A 1 107 ? 3.238 -15.796 -12.615 1.00 97.31 107 CYS A N 1
ATOM 853 C CA . CYS A 1 107 ? 3.041 -14.365 -12.827 1.00 97.31 107 CYS A CA 1
ATOM 854 C C . CYS A 1 107 ? 4.360 -13.580 -12.718 1.00 97.31 107 CYS A C 1
ATOM 856 O O . CYS A 1 107 ? 4.600 -12.628 -13.468 1.00 97.31 107 CYS A O 1
ATOM 858 N N . LEU A 1 108 ? 5.234 -13.956 -11.781 1.00 97.75 108 LEU A N 1
ATOM 859 C CA . LEU A 1 108 ? 6.546 -13.328 -11.635 1.00 97.75 108 LEU A CA 1
ATOM 860 C C . LEU A 1 108 ? 7.471 -13.681 -12.800 1.00 97.75 108 LEU A C 1
ATOM 862 O O . LEU A 1 108 ? 8.107 -12.774 -13.341 1.00 97.75 108 LEU A O 1
ATOM 866 N N . ALA A 1 109 ? 7.499 -14.944 -13.226 1.00 96.94 109 ALA A N 1
ATOM 867 C CA . ALA A 1 109 ? 8.281 -15.385 -14.375 1.00 96.94 109 ALA A CA 1
ATOM 868 C C . ALA A 1 109 ? 7.879 -14.621 -15.649 1.00 96.94 109 ALA A C 1
ATOM 870 O O . ALA A 1 109 ? 8.735 -14.045 -16.324 1.00 96.94 109 ALA A O 1
ATOM 871 N N . GLN A 1 110 ? 6.575 -14.488 -15.911 1.00 97.38 110 GLN A N 1
ATOM 872 C CA . GLN A 1 110 ? 6.057 -13.707 -17.041 1.00 97.38 110 GLN A CA 1
ATOM 873 C C . GLN A 1 110 ? 6.477 -12.233 -16.970 1.00 97.38 110 GLN A C 1
ATOM 875 O O . GLN A 1 110 ? 6.877 -11.637 -17.972 1.00 97.38 110 GLN A O 1
ATOM 880 N N . LYS A 1 111 ? 6.434 -11.621 -15.779 1.00 98.00 111 LYS A N 1
ATOM 881 C CA . LYS A 1 111 ? 6.870 -10.228 -15.591 1.00 98.00 111 LYS A CA 1
ATOM 882 C C . LYS A 1 111 ? 8.360 -10.043 -15.855 1.00 98.00 111 LYS A C 1
ATOM 884 O O . LYS A 1 111 ? 8.742 -8.988 -16.362 1.00 98.00 111 LYS A O 1
ATOM 889 N N . LEU A 1 112 ? 9.195 -11.014 -15.491 1.00 97.31 112 LEU A N 1
ATOM 890 C CA . LEU A 1 112 ? 10.631 -10.965 -15.768 1.00 97.31 112 LEU A CA 1
ATOM 891 C C . LEU A 1 112 ? 10.890 -11.053 -17.274 1.00 97.31 112 LEU A C 1
ATOM 893 O O . LEU A 1 112 ? 11.516 -10.148 -17.824 1.00 97.31 112 LEU A O 1
ATOM 897 N N . GLN A 1 113 ? 10.283 -12.027 -17.953 1.00 97.31 113 GLN A N 1
ATOM 898 C CA . GLN A 1 113 ? 10.393 -12.168 -19.407 1.00 97.31 113 GLN A CA 1
ATOM 899 C C . GLN A 1 113 ? 9.918 -10.910 -20.150 1.00 97.31 113 GLN A C 1
ATOM 901 O O . GLN A 1 113 ? 10.593 -10.410 -21.050 1.00 97.31 113 GLN A O 1
ATOM 906 N N . ALA A 1 114 ? 8.791 -10.322 -19.736 1.00 97.75 114 ALA A N 1
ATOM 907 C CA . ALA A 1 114 ? 8.279 -9.092 -20.338 1.00 97.75 114 ALA A CA 1
ATOM 908 C C . ALA A 1 114 ? 9.229 -7.894 -20.144 1.00 97.75 114 ALA A C 1
ATOM 910 O O . ALA A 1 114 ? 9.363 -7.049 -21.036 1.00 97.75 114 ALA A O 1
ATOM 911 N N . LYS A 1 115 ? 9.908 -7.803 -18.992 1.00 98.12 115 LYS A N 1
ATOM 912 C CA . LYS A 1 115 ? 10.917 -6.762 -18.740 1.00 98.12 115 LYS A CA 1
ATOM 913 C C . LYS A 1 115 ? 12.132 -6.939 -19.643 1.00 98.12 115 LYS A C 1
ATOM 9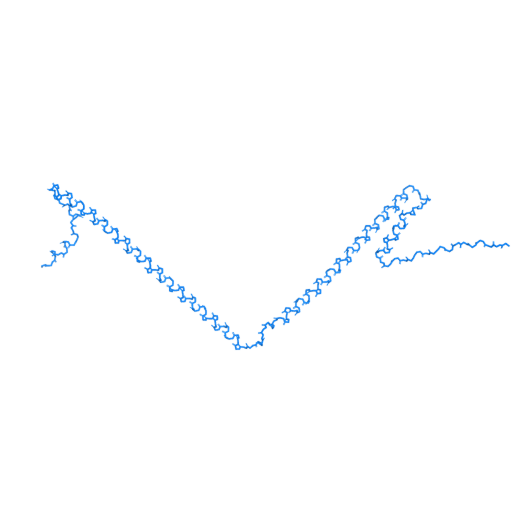15 O O . LYS A 1 115 ? 12.567 -5.962 -20.251 1.00 98.12 115 LYS A O 1
ATOM 920 N N . GLU A 1 116 ? 12.643 -8.158 -19.761 1.00 97.19 116 GLU A N 1
ATOM 921 C CA . GLU A 1 116 ? 13.787 -8.477 -20.619 1.00 97.19 116 GLU A CA 1
ATOM 922 C C . GLU A 1 116 ? 13.479 -8.172 -22.089 1.00 97.19 116 GLU A C 1
ATOM 924 O O . GLU A 1 116 ? 14.216 -7.424 -22.738 1.00 97.19 116 GLU A O 1
ATOM 929 N N . ALA A 1 117 ? 12.323 -8.626 -22.585 1.00 97.81 117 ALA A N 1
ATOM 930 C CA . ALA A 1 117 ? 11.868 -8.351 -23.946 1.00 97.81 117 ALA A CA 1
ATOM 931 C C . ALA A 1 117 ? 11.741 -6.843 -24.224 1.00 97.81 117 ALA A C 1
ATOM 933 O O . ALA A 1 117 ? 12.146 -6.359 -25.288 1.00 97.81 117 ALA A O 1
ATOM 934 N N . ARG A 1 118 ? 11.233 -6.074 -23.251 1.00 98.12 118 ARG A N 1
ATOM 935 C CA . ARG A 1 118 ? 11.123 -4.612 -23.350 1.00 98.12 118 ARG A CA 1
ATOM 936 C C . ARG A 1 118 ? 12.492 -3.942 -23.445 1.00 98.12 118 ARG A C 1
ATOM 938 O O . ARG A 1 118 ? 12.654 -3.033 -24.260 1.00 98.12 118 ARG A O 1
ATOM 945 N N . ILE A 1 119 ? 13.460 -4.358 -22.629 1.00 98.12 119 ILE A N 1
ATOM 946 C CA . ILE A 1 119 ? 14.822 -3.807 -22.655 1.00 98.12 119 ILE A CA 1
ATOM 947 C C . ILE A 1 119 ? 15.479 -4.104 -24.007 1.00 98.12 119 ILE A C 1
ATOM 949 O O . ILE A 1 119 ? 15.996 -3.183 -24.642 1.00 98.12 119 ILE A O 1
ATOM 953 N N . ALA A 1 120 ? 15.373 -5.343 -24.494 1.00 97.75 120 ALA A N 1
ATOM 954 C CA . ALA A 1 120 ? 15.894 -5.732 -25.802 1.00 97.75 120 ALA A CA 1
ATOM 955 C C . ALA A 1 120 ? 15.280 -4.887 -26.934 1.00 97.75 120 ALA A C 1
ATOM 957 O O . ALA A 1 120 ? 15.999 -4.318 -27.757 1.00 97.75 120 ALA A O 1
ATOM 958 N N . HIS A 1 121 ? 13.957 -4.697 -26.929 1.00 97.81 121 HIS A N 1
ATOM 959 C CA . HIS A 1 121 ? 13.277 -3.840 -27.906 1.00 97.81 121 HIS A CA 1
ATOM 960 C C . HIS A 1 121 ? 13.738 -2.381 -27.841 1.00 97.81 121 HIS A C 1
ATOM 962 O O . HIS A 1 121 ? 13.911 -1.728 -28.875 1.00 97.81 121 HIS A O 1
ATOM 968 N N . GLN A 1 122 ? 13.945 -1.842 -26.639 1.00 98.44 122 GLN A N 1
ATOM 969 C CA . GLN A 1 122 ? 14.465 -0.486 -26.484 1.00 98.44 122 GLN A CA 1
ATOM 970 C C . GLN A 1 122 ? 15.884 -0.357 -27.036 1.00 98.44 122 GLN A C 1
ATOM 972 O O . GLN A 1 122 ? 16.164 0.628 -27.723 1.00 98.44 122 GLN A O 1
ATOM 977 N N . ALA A 1 123 ? 16.752 -1.338 -26.786 1.00 98.19 123 ALA A N 1
ATOM 978 C CA . ALA A 1 123 ? 18.110 -1.362 -27.318 1.00 98.19 123 ALA A CA 1
ATOM 979 C C . ALA A 1 123 ? 18.111 -1.392 -28.855 1.00 98.19 123 ALA A C 1
ATOM 981 O O . ALA A 1 123 ? 18.725 -0.526 -29.480 1.00 98.19 123 ALA A O 1
ATOM 982 N N . ILE A 1 124 ? 17.326 -2.289 -29.464 1.00 98.25 124 ILE A N 1
ATOM 983 C CA . ILE A 1 124 ? 17.185 -2.390 -30.927 1.00 98.25 124 ILE A CA 1
ATOM 984 C C . ILE A 1 124 ? 16.704 -1.063 -31.519 1.00 98.25 124 ILE A C 1
ATOM 986 O O . ILE A 1 124 ? 17.272 -0.550 -32.484 1.00 98.25 124 ILE A O 1
ATOM 990 N N . ASN A 1 125 ? 15.673 -0.459 -30.929 1.00 98.25 125 ASN A N 1
ATOM 991 C CA . ASN A 1 125 ? 15.125 0.798 -31.428 1.00 98.25 125 ASN A CA 1
ATOM 992 C C . ASN A 1 125 ? 16.096 1.976 -31.273 1.00 98.25 125 ASN A C 1
ATOM 994 O O . ASN A 1 125 ? 16.126 2.860 -32.132 1.00 98.25 125 ASN A O 1
ATOM 998 N N . ARG A 1 126 ? 16.901 2.004 -30.204 1.00 98.19 126 ARG A N 1
ATOM 999 C CA . ARG A 1 126 ? 17.968 3.000 -30.029 1.00 98.19 126 ARG A CA 1
ATOM 1000 C C . ARG A 1 126 ? 19.047 2.838 -31.098 1.00 98.19 126 ARG A C 1
ATOM 1002 O O . ARG A 1 126 ? 19.345 3.823 -31.772 1.00 98.19 126 ARG A O 1
ATOM 1009 N N . ALA A 1 127 ? 19.528 1.616 -31.324 1.00 97.94 127 ALA A N 1
ATOM 1010 C CA . ALA A 1 127 ? 20.512 1.314 -32.362 1.00 97.94 127 ALA A CA 1
ATOM 1011 C C . ALA A 1 127 ? 20.000 1.700 -33.761 1.00 97.94 127 ALA A C 1
ATOM 1013 O O . ALA A 1 127 ? 20.664 2.433 -34.491 1.00 97.94 127 ALA A O 1
ATOM 1014 N N . ARG A 1 128 ? 18.756 1.331 -34.106 1.00 98.06 128 ARG A N 1
ATOM 1015 C CA . ARG A 1 128 ? 18.121 1.724 -35.380 1.00 98.06 128 ARG A CA 1
ATOM 1016 C C . ARG A 1 128 ? 18.067 3.241 -35.569 1.00 98.06 128 ARG A C 1
ATOM 1018 O O . ARG A 1 128 ? 18.326 3.743 -36.662 1.00 98.06 128 ARG A O 1
ATOM 1025 N N . LYS A 1 129 ? 17.739 3.994 -34.514 1.00 98.31 129 LYS A N 1
ATOM 1026 C CA . LYS A 1 129 ? 17.711 5.464 -34.567 1.00 98.31 129 LYS A CA 1
ATOM 1027 C C . LYS A 1 129 ? 19.107 6.058 -34.747 1.00 98.31 129 LYS A C 1
ATOM 1029 O O . LYS A 1 129 ? 19.235 7.018 -35.501 1.00 98.31 129 LYS A O 1
ATOM 1034 N N . GLN A 1 130 ? 20.118 5.509 -34.077 1.00 97.56 130 GLN A N 1
ATOM 1035 C CA . GLN A 1 130 ? 21.509 5.943 -34.225 1.00 97.56 130 GLN A CA 1
ATOM 1036 C C . GLN A 1 130 ? 22.009 5.705 -35.651 1.00 97.56 130 GLN A C 1
ATOM 1038 O O . GLN A 1 130 ? 22.455 6.656 -36.287 1.00 97.56 130 GLN A O 1
ATOM 1043 N N . LEU A 1 131 ? 21.809 4.502 -36.198 1.00 97.75 131 LEU A N 1
ATOM 1044 C CA . LEU A 1 131 ? 22.161 4.182 -37.586 1.00 97.75 131 LEU A CA 1
ATOM 1045 C C . LEU A 1 131 ? 21.470 5.119 -38.583 1.00 97.75 131 LEU A C 1
ATOM 1047 O O . LEU A 1 131 ? 22.107 5.663 -39.481 1.00 97.75 131 LEU A O 1
ATOM 1051 N N . ARG A 1 132 ? 20.170 5.385 -38.394 1.00 97.94 132 ARG A N 1
ATOM 1052 C CA . ARG A 1 132 ? 19.434 6.323 -39.254 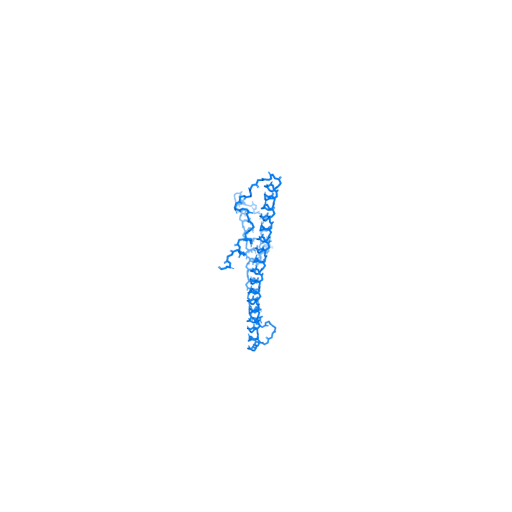1.00 97.94 132 ARG A CA 1
ATOM 1053 C C . ARG A 1 132 ? 20.008 7.740 -39.192 1.00 97.94 132 ARG A C 1
ATOM 1055 O O . ARG A 1 132 ? 20.050 8.407 -40.222 1.00 97.94 132 ARG A O 1
ATOM 1062 N N . ARG A 1 133 ? 20.409 8.217 -38.008 1.00 98.12 133 ARG A N 1
ATOM 1063 C CA . ARG A 1 133 ? 21.023 9.545 -37.836 1.00 98.12 133 ARG A CA 1
ATOM 1064 C C . ARG A 1 133 ? 22.387 9.614 -38.515 1.00 98.12 133 ARG A C 1
ATOM 1066 O O . ARG A 1 133 ? 22.566 10.491 -39.354 1.00 98.12 133 ARG A O 1
ATOM 1073 N N . ALA A 1 134 ? 23.258 8.641 -38.255 1.00 97.50 134 ALA A N 1
ATOM 1074 C CA . ALA A 1 134 ? 24.568 8.541 -38.893 1.00 97.50 134 ALA A CA 1
ATOM 1075 C C . ALA A 1 134 ? 24.445 8.519 -40.428 1.00 97.50 134 ALA A C 1
ATOM 1077 O O . ALA A 1 134 ? 25.091 9.299 -41.117 1.00 97.50 134 ALA A O 1
ATOM 1078 N N . GLY A 1 135 ? 23.510 7.734 -40.979 1.00 97.69 135 GLY A N 1
ATOM 1079 C CA . GLY A 1 135 ? 23.262 7.705 -42.425 1.00 97.69 135 GLY A CA 1
ATOM 1080 C C . GLY A 1 135 ? 22.663 8.999 -43.001 1.00 97.69 135 GLY A C 1
ATOM 1081 O O . GLY A 1 135 ? 22.769 9.265 -44.199 1.00 97.69 135 GLY A O 1
ATOM 1082 N N . ILE A 1 136 ? 22.003 9.834 -42.193 1.00 97.56 136 ILE A N 1
ATOM 1083 C CA . ILE A 1 136 ? 21.585 11.181 -42.619 1.00 97.56 136 ILE A CA 1
ATOM 1084 C C . ILE A 1 136 ? 22.787 12.129 -42.620 1.00 97.56 136 ILE A C 1
ATOM 1086 O O . ILE A 1 136 ? 22.932 12.909 -43.559 1.00 97.56 136 ILE A O 1
ATOM 1090 N N . GLU A 1 137 ? 23.628 12.071 -41.591 1.00 97.25 137 GLU A N 1
ATOM 1091 C CA . GLU A 1 137 ? 24.831 12.899 -41.461 1.00 97.25 137 GLU A CA 1
ATOM 1092 C C . GLU A 1 137 ? 25.839 12.600 -42.573 1.00 97.25 137 GLU A C 1
ATOM 1094 O O . GLU A 1 137 ? 26.241 13.533 -43.265 1.00 97.25 137 GLU A O 1
ATOM 1099 N N . ALA A 1 138 ? 26.115 11.323 -42.851 1.00 95.81 138 ALA A N 1
ATOM 1100 C CA . ALA A 1 138 ? 26.962 10.895 -43.963 1.00 95.81 138 ALA A CA 1
ATOM 1101 C C . ALA A 1 138 ? 26.449 11.438 -45.308 1.00 95.81 138 ALA A C 1
ATOM 1103 O O . ALA A 1 138 ? 27.188 12.062 -46.063 1.00 95.81 138 ALA A O 1
ATOM 1104 N N . ARG A 1 139 ? 25.138 11.333 -45.580 1.00 95.25 139 ARG A N 1
ATOM 1105 C CA . ARG A 1 139 ? 24.541 11.907 -46.803 1.00 95.25 139 ARG A CA 1
ATOM 1106 C C . ARG A 1 139 ? 24.643 13.431 -46.870 1.00 95.25 139 ARG A C 1
ATOM 1108 O O . ARG A 1 139 ? 24.712 13.983 -47.966 1.00 95.25 139 ARG A O 1
ATOM 1115 N N . LYS A 1 140 ? 24.605 14.137 -45.735 1.00 96.44 140 LYS A N 1
ATOM 1116 C CA . LYS A 1 140 ? 24.803 15.596 -45.702 1.00 96.44 140 LYS A CA 1
ATOM 1117 C C . LYS A 1 140 ? 26.256 15.961 -45.988 1.00 96.44 140 LYS A C 1
ATOM 1119 O O . LYS A 1 140 ? 26.478 16.871 -46.782 1.00 96.44 140 LYS A O 1
ATOM 1124 N N . GLN A 1 141 ? 27.204 15.262 -45.369 1.00 92.69 141 GLN A N 1
ATOM 1125 C CA . GLN A 1 141 ? 28.634 15.445 -45.612 1.00 92.69 141 GLN A CA 1
ATOM 1126 C C . GLN A 1 141 ? 28.962 15.187 -47.082 1.00 92.69 141 GLN A C 1
ATOM 1128 O O . GLN A 1 141 ? 29.553 16.047 -47.727 1.00 92.69 141 GLN A O 1
ATOM 1133 N N . GLU A 1 142 ? 28.439 14.102 -47.650 1.00 92.50 142 GLU A N 1
ATOM 1134 C CA . GLU A 1 142 ? 28.659 13.768 -49.054 1.00 92.50 142 GLU A CA 1
ATOM 1135 C C . GLU A 1 142 ? 28.050 14.806 -50.008 1.00 92.50 142 GLU A C 1
ATOM 1137 O O . GLU A 1 142 ? 28.675 15.228 -50.978 1.00 92.50 142 GLU A O 1
ATOM 1142 N N . ARG A 1 143 ? 26.851 15.324 -49.703 1.00 95.12 143 ARG A N 1
ATOM 1143 C CA . ARG A 1 143 ? 26.270 16.450 -50.458 1.00 95.12 143 ARG A CA 1
ATOM 1144 C C . ARG A 1 143 ? 27.136 17.707 -50.388 1.00 95.12 143 ARG A C 1
ATOM 1146 O O . ARG A 1 143 ? 27.208 18.435 -51.374 1.00 95.12 143 ARG A O 1
ATOM 1153 N N . LEU A 1 144 ? 27.747 18.001 -49.239 1.00 93.62 144 LEU A N 1
ATOM 1154 C CA . LEU A 1 144 ? 28.648 19.147 -49.086 1.00 93.62 144 LEU A CA 1
ATOM 1155 C C . LEU A 1 144 ? 29.952 18.936 -49.859 1.00 93.62 144 LEU A C 1
ATOM 1157 O O . LEU A 1 144 ? 30.378 19.858 -50.552 1.00 93.62 144 LEU A O 1
ATOM 1161 N N . ARG A 1 145 ? 30.534 17.734 -49.797 1.00 91.31 145 ARG A N 1
ATOM 1162 C CA . ARG A 1 145 ? 31.718 17.346 -50.572 1.00 91.31 145 ARG A CA 1
ATOM 1163 C C . ARG A 1 145 ? 31.462 17.521 -52.066 1.00 91.31 145 ARG A C 1
ATOM 1165 O O . ARG A 1 145 ? 32.148 18.311 -52.705 1.00 91.31 145 ARG A O 1
ATOM 1172 N N . LYS A 1 146 ? 30.382 16.929 -52.588 1.00 90.44 146 LYS A N 1
ATOM 1173 C CA . LYS A 1 146 ? 29.981 17.066 -54.000 1.00 90.44 146 LYS A CA 1
ATOM 1174 C C . LYS A 1 146 ? 29.757 18.515 -54.423 1.00 90.44 146 LYS A C 1
ATOM 1176 O O . LYS A 1 146 ? 30.158 18.894 -55.516 1.00 90.44 146 LYS A O 1
ATOM 1181 N N . LYS A 1 147 ? 29.167 19.358 -53.566 1.00 93.25 147 LYS A N 1
ATOM 1182 C CA . LYS A 1 147 ? 29.034 20.801 -53.846 1.00 93.25 147 LYS A CA 1
ATOM 1183 C C . LYS A 1 147 ? 30.386 21.512 -53.943 1.00 93.25 147 LYS A C 1
ATOM 1185 O O . LYS A 1 147 ? 30.539 22.378 -54.797 1.00 93.25 147 LYS A O 1
ATOM 1190 N N . ARG A 1 148 ? 31.348 21.170 -53.080 1.00 89.44 148 ARG A N 1
ATOM 1191 C CA . ARG A 1 148 ? 32.709 21.730 -53.124 1.00 89.44 148 ARG A CA 1
ATOM 1192 C C . ARG A 1 148 ? 33.443 21.278 -54.383 1.00 89.44 148 ARG A C 1
ATOM 1194 O O . ARG A 1 148 ? 33.960 22.121 -55.099 1.00 89.44 148 ARG A O 1
ATOM 1201 N N . VAL A 1 149 ? 33.407 19.985 -54.699 1.00 89.00 149 VAL A N 1
ATOM 1202 C CA . VAL A 1 149 ? 33.983 19.431 -55.937 1.00 89.00 149 VAL A CA 1
ATOM 1203 C C . VAL A 1 149 ? 33.373 20.098 -57.176 1.00 89.00 149 VAL A C 1
ATOM 1205 O O . VAL A 1 149 ? 34.101 20.551 -58.057 1.00 89.00 149 VAL A O 1
ATOM 1208 N N . ALA A 1 150 ? 32.046 20.256 -57.212 1.00 91.06 150 ALA A N 1
ATOM 1209 C CA . ALA A 1 150 ? 31.354 20.973 -58.284 1.00 91.06 150 ALA A CA 1
ATOM 1210 C C . ALA A 1 150 ? 31.829 22.434 -58.425 1.00 91.06 150 ALA A C 1
ATOM 1212 O O . ALA A 1 150 ? 31.923 22.951 -59.530 1.00 91.06 150 ALA A O 1
ATOM 1213 N N . PHE A 1 151 ? 32.154 23.115 -57.322 1.00 91.19 151 PHE A N 1
ATOM 1214 C CA . PHE A 1 151 ? 32.717 24.466 -57.372 1.00 91.19 151 PHE A CA 1
ATOM 1215 C C . PHE A 1 151 ? 34.110 24.493 -58.023 1.00 91.19 151 PHE A C 1
ATOM 1217 O O . PHE A 1 151 ? 34.321 25.287 -58.935 1.00 91.19 151 PHE A O 1
ATOM 1224 N N . TYR A 1 152 ? 35.036 23.622 -57.600 1.00 88.88 152 TYR A N 1
ATOM 1225 C CA . TYR A 1 152 ? 36.398 23.566 -58.159 1.00 88.88 152 TYR A CA 1
ATOM 1226 C C . TYR A 1 152 ? 36.398 23.182 -59.642 1.00 88.88 152 TYR A C 1
ATOM 1228 O O . TYR A 1 152 ? 37.054 23.840 -60.444 1.00 88.88 152 TYR A O 1
ATOM 1236 N N . THR A 1 153 ? 35.593 22.184 -60.016 1.00 87.19 153 THR A N 1
ATOM 1237 C CA . THR A 1 153 ? 35.427 21.763 -61.419 1.00 87.19 153 THR A CA 1
ATOM 1238 C C . THR A 1 153 ? 34.869 22.887 -62.290 1.00 87.19 153 THR A C 1
ATOM 1240 O O . THR A 1 153 ? 35.446 23.187 -63.332 1.00 87.19 153 THR A O 1
ATOM 1243 N N . ASN A 1 154 ? 33.818 23.584 -61.843 1.00 91.81 154 ASN A N 1
ATOM 1244 C CA . ASN A 1 154 ? 33.264 24.732 -62.569 1.00 91.81 154 ASN A CA 1
ATOM 1245 C C . ASN A 1 154 ? 34.254 25.906 -62.671 1.00 91.81 154 ASN A C 1
ATOM 1247 O O . ASN A 1 154 ? 34.274 26.606 -63.680 1.00 91.81 154 ASN A O 1
ATOM 1251 N N . ALA A 1 155 ? 35.078 26.126 -61.643 1.00 90.88 155 ALA A N 1
ATOM 1252 C CA . ALA A 1 155 ? 36.115 27.158 -61.633 1.00 90.88 155 ALA A CA 1
ATOM 1253 C C . ALA A 1 155 ? 37.395 26.750 -62.393 1.00 90.88 155 ALA A C 1
ATOM 1255 O O . ALA A 1 155 ? 38.326 27.549 -62.464 1.00 90.88 155 ALA A O 1
ATOM 1256 N N . SER A 1 156 ? 37.453 25.532 -62.956 1.00 86.50 156 SER A N 1
ATOM 1257 C CA . SER A 1 156 ? 38.652 24.950 -63.586 1.00 86.50 156 SER A CA 1
ATOM 1258 C C . SER A 1 156 ? 39.885 24.945 -62.667 1.00 86.50 156 SER A C 1
ATOM 1260 O O . SER A 1 156 ? 41.019 25.075 -63.123 1.00 86.50 156 SER A O 1
ATOM 1262 N N . LEU A 1 157 ? 39.6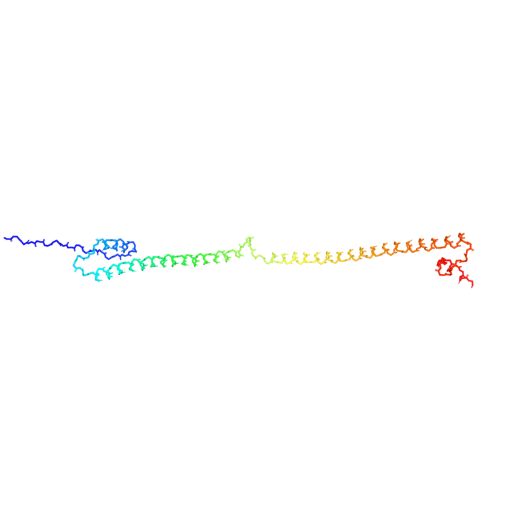58 24.819 -61.357 1.00 87.88 157 LEU A N 1
ATOM 1263 C CA . LEU A 1 157 ? 40.694 24.750 -60.330 1.00 87.88 157 LEU A CA 1
ATOM 1264 C C . LEU A 1 157 ? 40.962 23.284 -59.952 1.00 87.88 157 LEU A C 1
ATOM 1266 O O . LEU A 1 157 ? 40.023 22.484 -59.927 1.00 87.88 157 LEU A O 1
ATOM 1270 N N . PRO A 1 158 ? 42.211 22.923 -59.605 1.00 83.56 158 PRO A N 1
ATOM 1271 C CA . PRO A 1 158 ? 42.516 21.586 -59.113 1.00 83.56 158 PRO A CA 1
ATOM 1272 C C . PRO A 1 158 ? 41.762 21.317 -57.803 1.00 83.56 158 PRO A C 1
ATOM 1274 O O . PRO A 1 158 ? 41.729 22.162 -56.903 1.00 83.56 158 PRO A O 1
ATOM 1277 N N . ILE A 1 159 ? 41.133 20.143 -57.709 1.00 84.00 159 ILE A N 1
ATOM 1278 C CA . ILE A 1 159 ? 40.404 19.712 -56.513 1.00 84.00 159 ILE A CA 1
ATOM 1279 C C . ILE A 1 159 ? 41.437 19.325 -55.442 1.00 84.00 159 ILE A C 1
ATOM 1281 O O . ILE A 1 159 ? 42.346 18.555 -55.739 1.00 84.00 159 ILE A O 1
ATOM 1285 N N . PRO A 1 160 ? 41.331 19.833 -54.203 1.00 82.69 160 PRO A N 1
ATOM 1286 C CA . PRO A 1 160 ? 42.218 19.401 -53.127 1.00 82.69 160 PRO A CA 1
ATOM 1287 C C . PRO A 1 160 ? 42.019 17.918 -52.769 1.00 82.69 160 PRO A C 1
ATOM 1289 O O . PRO A 1 160 ? 40.877 17.470 -52.655 1.00 82.69 160 PRO A O 1
ATOM 1292 N N . LEU A 1 161 ? 43.125 17.214 -52.496 1.00 77.94 161 LEU A N 1
ATOM 1293 C CA . LEU A 1 161 ? 43.210 15.776 -52.175 1.00 77.94 161 LEU A CA 1
ATOM 1294 C C . LEU A 1 161 ? 42.225 15.313 -51.080 1.00 77.94 161 LEU A C 1
ATOM 1296 O O . LEU A 1 161 ? 41.650 14.239 -51.161 1.00 77.94 161 LEU A O 1
ATOM 1300 N N . GLU A 1 162 ? 41.954 16.150 -50.076 1.00 78.50 162 GLU A N 1
ATOM 1301 C CA . GLU A 1 162 ? 41.009 15.847 -48.983 1.00 78.50 162 GLU A CA 1
ATOM 1302 C C . GLU A 1 162 ? 39.544 15.687 -49.435 1.00 78.50 162 GLU A C 1
ATOM 1304 O O . GLU A 1 162 ? 38.699 15.220 -48.667 1.00 78.50 162 GLU A O 1
ATOM 1309 N N . TRP A 1 163 ? 39.215 16.122 -50.654 1.00 75.56 163 TRP A N 1
ATOM 1310 C CA . TRP A 1 163 ? 37.863 16.071 -51.212 1.00 75.56 163 TRP A CA 1
ATOM 1311 C C . TRP A 1 163 ? 37.722 15.080 -52.363 1.00 75.56 163 TRP A C 1
ATOM 1313 O O . TRP A 1 163 ? 36.620 14.996 -52.914 1.00 75.56 163 TRP A O 1
ATOM 1323 N N . GLU A 1 164 ? 38.785 14.347 -52.707 1.00 70.75 164 GLU A N 1
ATOM 1324 C CA . GLU A 1 164 ? 38.706 13.213 -53.628 1.00 70.75 164 GLU A CA 1
ATOM 1325 C C . GLU A 1 164 ? 37.764 12.133 -53.087 1.00 70.75 164 GLU A C 1
ATOM 1327 O O . GLU A 1 164 ? 37.490 12.045 -51.886 1.00 70.75 164 GLU A O 1
ATOM 1332 N N . ASP A 1 165 ? 37.160 11.381 -54.004 1.00 68.81 165 ASP A N 1
ATOM 1333 C CA . ASP A 1 165 ? 36.201 10.338 -53.661 1.00 68.81 165 ASP A CA 1
ATOM 1334 C C . ASP A 1 165 ? 36.945 9.236 -52.885 1.00 68.81 165 ASP A C 1
ATOM 1336 O O . ASP A 1 165 ? 37.827 8.598 -53.455 1.00 68.81 165 ASP A O 1
ATOM 1340 N N . PRO A 1 166 ? 36.601 8.971 -51.611 1.00 64.50 166 PRO A N 1
ATOM 1341 C CA . PRO A 1 166 ? 37.328 7.990 -50.802 1.00 64.50 166 PRO A CA 1
ATOM 1342 C C . PRO A 1 166 ? 37.220 6.559 -51.353 1.00 64.50 166 PRO A C 1
ATOM 1344 O O . PRO A 1 166 ? 38.074 5.730 -51.071 1.00 64.50 166 PRO A O 1
ATOM 1347 N N . GLU A 1 167 ? 36.201 6.269 -52.169 1.00 62.78 167 GLU A N 1
ATOM 1348 C CA . GLU A 1 167 ? 36.057 4.977 -52.856 1.00 62.78 167 GLU A CA 1
ATOM 1349 C C . GLU A 1 167 ? 36.899 4.877 -54.143 1.00 62.78 167 GLU A C 1
ATOM 1351 O O . GLU A 1 167 ? 37.102 3.777 -54.643 1.00 62.78 167 GLU A O 1
ATOM 1356 N N . ALA A 1 168 ? 37.414 5.988 -54.687 1.00 56.56 168 ALA A N 1
ATOM 1357 C CA . ALA A 1 168 ? 38.246 5.969 -55.895 1.00 56.56 168 ALA A CA 1
ATOM 1358 C C . ALA A 1 168 ? 39.704 5.564 -55.605 1.00 56.56 168 ALA A C 1
ATOM 1360 O O . ALA A 1 168 ? 40.378 5.025 -56.477 1.00 56.56 168 ALA A O 1
ATOM 1361 N N . SER A 1 169 ? 40.186 5.767 -54.374 1.00 49.69 169 SER A N 1
ATOM 1362 C CA . SER A 1 169 ? 41.547 5.393 -53.966 1.00 49.69 169 SER A CA 1
ATOM 1363 C C . SER A 1 169 ? 41.723 3.907 -53.632 1.00 49.69 169 SER A C 1
ATOM 1365 O O . SER A 1 169 ? 42.854 3.437 -53.557 1.00 49.69 169 SER A O 1
ATOM 1367 N N . GLU A 1 170 ? 40.638 3.152 -53.421 1.00 54.50 170 GLU A N 1
ATOM 1368 C CA . GLU A 1 170 ? 40.712 1.712 -53.107 1.00 54.50 170 GLU A CA 1
ATOM 1369 C C . GLU A 1 170 ? 40.808 0.824 -54.364 1.00 54.50 170 GLU A C 1
ATOM 1371 O O . GLU A 1 170 ? 41.149 -0.349 -54.250 1.00 54.50 170 GLU A O 1
ATOM 1376 N N . SER A 1 171 ? 40.568 1.364 -55.567 1.00 49.94 171 SER A N 1
ATOM 1377 C CA . SER A 1 171 ? 40.641 0.608 -56.829 1.00 49.94 171 SER A CA 1
ATOM 1378 C C . SER A 1 171 ? 41.999 0.645 -57.540 1.00 49.94 171 SER A C 1
ATOM 1380 O O . SER A 1 171 ? 42.167 -0.055 -58.532 1.00 49.94 171 SER A O 1
ATOM 1382 N N . GLU A 1 172 ? 42.965 1.440 -57.072 1.00 47.69 172 GLU A N 1
ATOM 1383 C CA . GLU A 1 172 ? 44.277 1.607 -57.733 1.00 47.69 172 GLU A CA 1
ATOM 1384 C C . GLU A 1 172 ? 45.433 0.882 -57.006 1.00 47.69 172 GLU A C 1
ATOM 1386 O O . GLU A 1 172 ? 46.601 1.110 -57.308 1.00 47.69 172 GLU A O 1
ATOM 1391 N N . GLY A 1 173 ? 45.123 0.003 -56.042 1.00 51.19 173 GLY A N 1
ATOM 1392 C CA . GLY A 1 173 ? 46.102 -0.672 -55.175 1.00 51.19 173 GLY A CA 1
ATOM 1393 C C . GLY A 1 173 ? 46.203 -2.197 -55.315 1.00 51.19 173 GLY A C 1
ATOM 1394 O O . GLY A 1 173 ? 46.703 -2.837 -54.393 1.00 51.19 173 GLY A O 1
ATOM 1395 N N . GLU A 1 174 ? 45.722 -2.784 -56.414 1.00 48.44 174 GLU A N 1
ATOM 1396 C CA . GLU A 1 174 ? 45.900 -4.210 -56.739 1.00 48.44 174 GLU A CA 1
ATOM 1397 C C . GLU A 1 174 ? 46.612 -4.370 -58.099 1.00 48.44 174 GLU A C 1
ATOM 1399 O O . GLU A 1 174 ? 45.970 -4.629 -59.112 1.00 48.44 174 GLU A O 1
ATOM 1404 N N . GLU A 1 175 ? 47.943 -4.222 -58.117 1.00 39.78 175 GLU A N 1
ATOM 1405 C CA . GLU A 1 175 ? 48.854 -4.805 -59.126 1.00 39.78 175 GLU A CA 1
ATOM 1406 C C . GLU A 1 175 ? 50.127 -5.341 -58.455 1.00 39.78 175 GLU A C 1
ATOM 1408 O O . GLU A 1 175 ? 50.678 -4.648 -57.566 1.00 39.78 175 GLU A O 1
#

Secondary structure (DSSP, 8-state):
----------PPPPP-SHHHHHHHHHHHHT---TT--HHHHHHHHHHHHHHHHHHHHHHHHHHHHHHHHHHHHHHHHHHHHHHHTTS-SS---HHHHHHHHHHHHHHHHHHHHHHHHHHHHHHHHHHHHHHHHHHHHHHHHHHHHHHHHHHHHHTTPPPPGGGS-TTTTTSS---